Protein AF-X1TCR1-F1 (afdb_monomer)

Secondary structure (DSSP, 8-state):
-----PPPHHHHHHHHHHHHHHTT---EEEEEEEEEETTEEEEEEEEEEEETTEEEEEEE-SSSSHHHHHHHHHHHHHHHHHHHHTT---S----TTSTTTS--

Radius of gyration: 14.22 Å; Cα contacts (8 Å, |Δi|>4): 127; chains: 1; bounding box: 38×29×33 Å

Solvent-accessible surface area (backbone atoms only — not comparable to full-atom values): 6244 Å² total; per-residue (Å²): 128,81,91,61,85,71,60,53,56,70,57,47,50,51,52,42,52,56,48,28,59,77,64,78,36,86,49,69,51,74,45,82,40,75,47,78,56,97,90,44,80,30,34,13,20,33,42,39,37,44,55,95,94,38,83,45,80,46,73,29,60,91,36,79,43,39,46,56,14,43,44,51,52,44,56,52,51,52,48,52,53,54,40,43,76,73,69,53,79,81,88,74,87,82,51,82,76,54,66,73,68,75,57,135

Structure (mmCIF, N/CA/C/O backbone):
data_AF-X1TCR1-F1
#
_entry.id   AF-X1TCR1-F1
#
loop_
_atom_site.group_PDB
_atom_site.id
_atom_site.type_symbol
_atom_site.label_atom_id
_atom_site.label_alt_id
_atom_site.label_comp_id
_atom_site.label_asym_id
_atom_site.label_entity_id
_atom_site.label_seq_id
_atom_site.pdbx_PDB_ins_code
_atom_site.Cartn_x
_atom_site.Cartn_y
_atom_site.Cartn_z
_atom_site.occupancy
_atom_site.B_iso_or_equiv
_atom_site.auth_seq_id
_atom_site.auth_comp_id
_atom_site.auth_asym_id
_atom_site.auth_atom_id
_atom_site.pdbx_PDB_model_num
ATOM 1 N N . MET A 1 1 ? 6.510 -16.896 -6.394 1.00 44.81 1 MET A N 1
ATOM 2 C CA . MET A 1 1 ? 5.202 -16.801 -7.081 1.00 44.81 1 MET A CA 1
ATOM 3 C C . MET A 1 1 ? 5.421 -17.179 -8.533 1.00 44.81 1 MET A C 1
ATOM 5 O O . MET A 1 1 ? 6.379 -16.660 -9.099 1.00 44.81 1 MET A O 1
ATOM 9 N N . PRO A 1 2 ? 4.6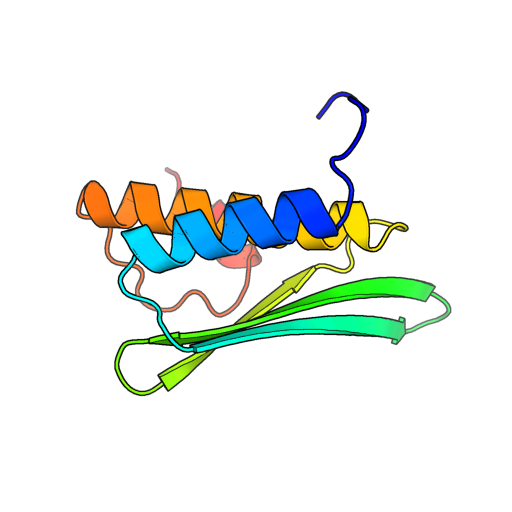13 -18.071 -9.131 1.00 43.69 2 PRO A N 1
ATOM 10 C CA . PRO A 1 2 ? 4.664 -18.264 -10.574 1.00 43.69 2 PRO A CA 1
ATOM 11 C C . PRO A 1 2 ? 4.362 -16.922 -11.249 1.00 43.69 2 PRO A C 1
ATOM 13 O O . PRO A 1 2 ? 3.612 -16.109 -10.702 1.00 43.69 2 PRO A O 1
ATOM 16 N N . ILE A 1 3 ? 4.960 -16.685 -12.416 1.00 52.53 3 ILE A N 1
ATOM 17 C CA . ILE A 1 3 ? 4.785 -15.478 -13.238 1.00 52.53 3 ILE A CA 1
ATOM 18 C C . ILE A 1 3 ? 3.392 -15.529 -13.897 1.00 52.53 3 ILE A C 1
ATOM 20 O O . ILE A 1 3 ? 3.241 -15.500 -15.113 1.00 52.53 3 ILE A O 1
ATOM 24 N N . GLY A 1 4 ? 2.343 -15.687 -13.088 1.00 60.22 4 GLY A N 1
ATOM 25 C CA . GLY A 1 4 ? 0.983 -15.413 -13.514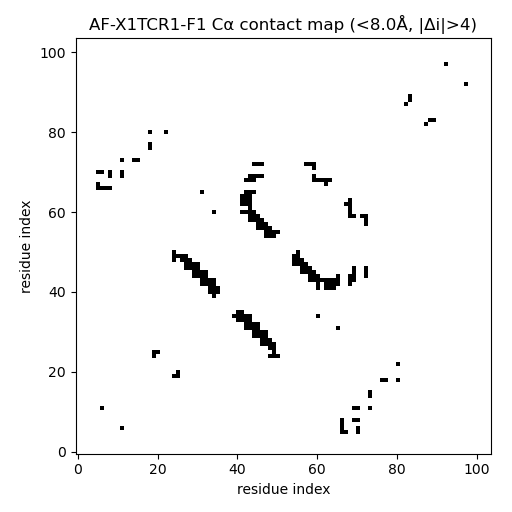 1.00 60.22 4 GLY A CA 1
ATOM 26 C C . GLY A 1 4 ? 0.906 -13.951 -13.937 1.00 60.22 4 GLY A C 1
ATOM 27 O O . GLY A 1 4 ? 1.610 -13.104 -13.385 1.00 60.22 4 GLY A O 1
ATOM 28 N N . LYS A 1 5 ? 0.087 -13.671 -14.951 1.00 75.62 5 LYS A N 1
ATOM 29 C CA . LYS A 1 5 ? -0.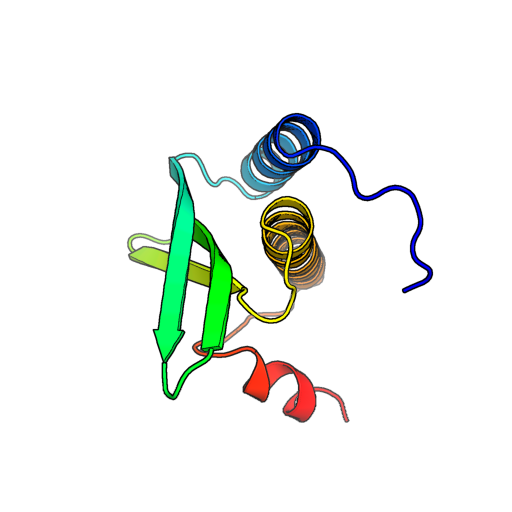112 -12.339 -15.533 1.00 75.62 5 LYS A CA 1
ATOM 30 C C . LYS A 1 5 ? -0.316 -11.317 -14.405 1.00 75.62 5 LYS A C 1
ATOM 32 O O . LYS A 1 5 ? -1.358 -11.304 -13.754 1.00 75.62 5 LYS A O 1
ATOM 37 N N . VAL A 1 6 ? 0.712 -10.515 -14.131 1.00 81.50 6 VAL A N 1
ATOM 38 C CA . VAL A 1 6 ? 0.673 -9.506 -13.067 1.00 81.50 6 VAL A CA 1
ATOM 39 C C . VAL A 1 6 ? -0.442 -8.524 -13.424 1.00 81.50 6 VAL A C 1
ATOM 41 O O . VAL A 1 6 ? -0.482 -8.082 -14.578 1.00 81.50 6 VAL A O 1
ATOM 44 N N . PRO A 1 7 ? -1.366 -8.207 -12.498 1.00 88.38 7 PRO A N 1
ATOM 45 C CA . PRO A 1 7 ? -2.440 -7.277 -12.795 1.00 88.38 7 PRO A CA 1
ATOM 46 C C . PRO A 1 7 ? -1.883 -5.933 -13.275 1.00 88.38 7 PRO A C 1
ATOM 48 O O . PRO A 1 7 ? -0.851 -5.482 -12.766 1.00 88.38 7 PRO A O 1
ATOM 51 N N . PRO A 1 8 ? -2.557 -5.264 -14.223 1.00 92.50 8 PRO A N 1
ATOM 52 C CA . PRO A 1 8 ? -2.188 -3.906 -14.590 1.00 92.50 8 PRO A CA 1
ATOM 53 C C . PRO A 1 8 ? -2.303 -2.976 -13.374 1.00 92.50 8 PRO A C 1
ATOM 55 O O . PRO A 1 8 ? -3.007 -3.270 -12.400 1.00 92.50 8 PRO A O 1
ATOM 58 N N . ILE A 1 9 ? -1.620 -1.833 -13.447 1.00 93.12 9 ILE A N 1
ATOM 59 C CA . ILE A 1 9 ? -1.592 -0.833 -12.370 1.00 93.12 9 ILE A CA 1
ATOM 60 C C . ILE A 1 9 ? -3.010 -0.438 -11.966 1.00 93.12 9 ILE A C 1
ATOM 62 O O . ILE A 1 9 ? -3.333 -0.524 -10.788 1.00 93.12 9 ILE A O 1
ATOM 66 N N . ASP A 1 10 ? -3.878 -0.124 -12.929 1.00 94.94 10 ASP A N 1
ATOM 67 C CA . ASP A 1 10 ? -5.254 0.315 -12.660 1.00 94.94 10 ASP A CA 1
ATOM 68 C C . ASP A 1 10 ? -6.057 -0.709 -11.865 1.00 94.94 10 ASP A C 1
ATOM 70 O O . ASP A 1 10 ? -6.823 -0.349 -10.969 1.00 94.94 10 ASP A O 1
ATOM 74 N N . ARG A 1 11 ? -5.836 -2.002 -12.138 1.00 95.69 11 ARG A N 1
ATOM 75 C CA . ARG A 1 11 ? -6.486 -3.060 -11.370 1.00 95.69 11 ARG A CA 1
ATOM 76 C C . ARG A 1 11 ? -5.968 -3.096 -9.938 1.00 95.69 11 ARG A C 1
ATOM 78 O O . ARG A 1 11 ? -6.763 -3.204 -9.014 1.00 95.69 11 ARG A O 1
ATOM 85 N N . THR A 1 12 ? -4.659 -2.959 -9.752 1.00 96.19 12 THR A N 1
ATOM 86 C CA . THR A 1 12 ? -4.066 -2.908 -8.409 1.00 96.19 12 THR A CA 1
ATOM 87 C C . THR A 1 12 ? -4.494 -1.651 -7.646 1.00 96.19 12 THR A C 1
ATOM 89 O O . THR A 1 12 ? -4.718 -1.723 -6.444 1.00 96.19 12 THR A O 1
ATOM 92 N N . LEU A 1 13 ? -4.680 -0.515 -8.325 1.00 96.62 13 LEU A N 1
ATOM 93 C CA . LEU A 1 13 ? -5.231 0.701 -7.724 1.00 96.62 13 LEU A CA 1
ATOM 94 C C . LEU A 1 13 ? -6.691 0.518 -7.295 1.00 96.62 13 LEU A C 1
ATOM 96 O O . LEU A 1 13 ? -7.076 1.007 -6.238 1.00 96.62 13 LEU A O 1
ATOM 100 N N . ALA A 1 14 ? -7.510 -0.181 -8.086 1.00 96.94 14 ALA A N 1
ATOM 101 C CA . ALA A 1 14 ? -8.872 -0.531 -7.685 1.00 96.94 14 ALA A CA 1
ATOM 102 C C . ALA A 1 14 ? -8.875 -1.439 -6.444 1.00 96.94 14 ALA A C 1
ATOM 104 O O . ALA A 1 14 ? -9.563 -1.136 -5.471 1.00 96.94 14 ALA A O 1
ATOM 105 N N . ASP A 1 15 ? -8.037 -2.479 -6.438 1.00 96.88 15 ASP A N 1
ATOM 106 C CA . ASP A 1 15 ? -7.903 -3.380 -5.292 1.00 96.88 15 ASP A CA 1
ATOM 107 C C . ASP A 1 15 ? -7.408 -2.624 -4.030 1.00 96.88 15 ASP A C 1
ATOM 109 O O . ASP A 1 15 ? -7.900 -2.871 -2.928 1.00 96.88 15 ASP A O 1
ATOM 113 N N . LEU A 1 16 ? -6.485 -1.658 -4.176 1.00 96.38 16 LEU A N 1
ATOM 114 C CA . LEU A 1 16 ? -6.031 -0.777 -3.087 1.00 96.38 16 LEU A CA 1
ATOM 115 C C . LEU A 1 16 ? -7.165 0.082 -2.522 1.00 96.38 16 LEU A C 1
ATOM 117 O O . LEU A 1 16 ? -7.326 0.131 -1.306 1.00 96.38 16 LEU A O 1
ATOM 121 N N . ARG A 1 17 ? -7.973 0.716 -3.383 1.00 96.50 17 ARG A N 1
ATOM 122 C CA . ARG A 1 17 ? -9.145 1.499 -2.949 1.00 96.50 17 ARG A CA 1
ATOM 123 C C . ARG A 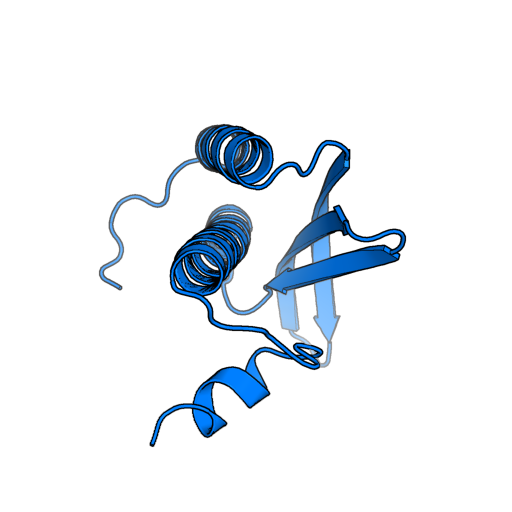1 17 ? -10.112 0.640 -2.143 1.00 96.50 17 ARG A C 1
ATOM 125 O O . ARG A 1 17 ? -10.576 1.061 -1.088 1.00 96.50 17 ARG A O 1
ATOM 132 N N . ASP A 1 18 ? -10.386 -0.575 -2.611 1.00 96.44 18 ASP A N 1
ATOM 133 C CA . ASP A 1 18 ? -11.256 -1.509 -1.900 1.00 96.44 18 ASP A CA 1
ATOM 134 C C . ASP A 1 18 ? -10.670 -1.954 -0.558 1.00 96.44 18 ASP A C 1
ATOM 136 O O . ASP A 1 18 ? -11.400 -2.044 0.431 1.00 96.44 18 ASP A O 1
ATOM 140 N N . CYS A 1 19 ? -9.363 -2.218 -0.508 1.00 95.31 19 CYS A N 1
ATOM 141 C CA . CYS A 1 19 ? -8.660 -2.569 0.722 1.00 95.31 19 CYS A CA 1
ATOM 142 C C . CYS A 1 19 ? -8.711 -1.429 1.744 1.00 95.31 19 CYS A C 1
ATOM 144 O O . CYS A 1 19 ? -9.075 -1.656 2.894 1.00 95.31 19 CYS A O 1
ATOM 146 N N . PHE A 1 20 ? -8.390 -0.206 1.325 1.00 95.25 20 PHE A N 1
ATOM 147 C CA . PHE A 1 20 ? -8.368 0.975 2.186 1.00 95.25 20 PHE A CA 1
ATOM 148 C C . PHE A 1 20 ? -9.752 1.393 2.658 1.00 95.25 20 PHE A C 1
ATOM 150 O O . PHE A 1 20 ? -9.909 1.691 3.837 1.00 95.25 20 PHE A O 1
ATOM 157 N N . ARG A 1 21 ? -10.783 1.256 1.820 1.00 94.75 21 ARG A N 1
ATOM 158 C CA . ARG A 1 21 ? -12.177 1.407 2.257 1.00 94.75 21 ARG A CA 1
ATOM 159 C C . ARG A 1 21 ? -12.537 0.441 3.390 1.00 94.75 21 ARG A C 1
ATOM 161 O O . ARG A 1 21 ? -13.162 0.848 4.358 1.00 94.75 21 ARG A O 1
ATOM 168 N N . LYS A 1 22 ? -12.134 -0.832 3.296 1.00 93.06 22 LYS A N 1
ATOM 169 C CA . LYS A 1 22 ? -12.363 -1.839 4.356 1.00 93.06 22 LYS A CA 1
ATOM 170 C C . LYS A 1 22 ? -11.510 -1.613 5.606 1.00 93.06 22 LYS A C 1
ATOM 172 O O . LYS A 1 22 ? -11.763 -2.249 6.624 1.00 93.06 22 LYS A O 1
ATOM 177 N N . TRP A 1 23 ? -10.473 -0.789 5.499 1.00 92.19 23 TRP A N 1
ATOM 178 C CA . TRP A 1 23 ? -9.531 -0.485 6.572 1.00 92.19 23 TRP A CA 1
ATOM 179 C C . TRP A 1 23 ? -9.703 0.932 7.133 1.00 92.19 23 TRP A C 1
ATOM 181 O O . TRP A 1 23 ? -8.876 1.368 7.930 1.00 92.19 23 TRP A O 1
ATOM 191 N N . GLU A 1 24 ? -10.756 1.639 6.703 1.00 90.94 24 GLU A N 1
ATOM 192 C CA . GLU A 1 24 ? -11.084 3.009 7.121 1.00 90.94 24 GLU A CA 1
ATOM 193 C C . GLU A 1 24 ? -9.940 4.006 6.860 1.00 90.94 24 GLU A C 1
ATOM 195 O O . GLU A 1 24 ? -9.671 4.920 7.636 1.00 90.94 24 GLU A O 1
ATOM 200 N N . ILE A 1 25 ? -9.236 3.812 5.743 1.00 92.25 25 ILE A N 1
ATOM 201 C CA . ILE A 1 25 ? -8.196 4.713 5.247 1.00 92.25 25 ILE A CA 1
ATOM 202 C C . ILE A 1 25 ? -8.795 5.527 4.102 1.00 92.25 25 ILE A C 1
ATOM 204 O O . ILE A 1 25 ? -9.101 4.990 3.038 1.00 92.25 25 ILE A O 1
ATOM 208 N N . GLU A 1 26 ? -8.939 6.832 4.313 1.00 88.00 26 GLU A N 1
ATOM 209 C CA . GLU A 1 26 ? -9.561 7.733 3.334 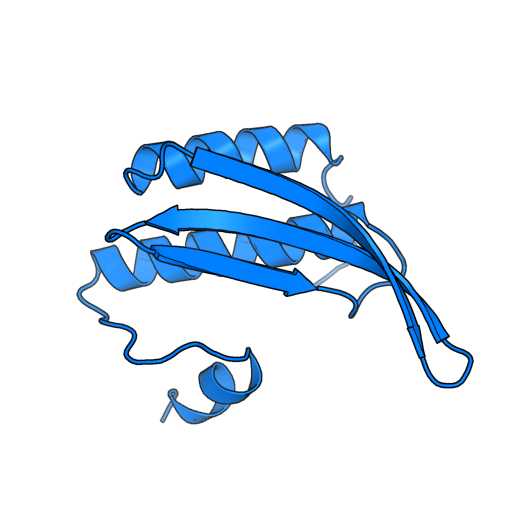1.00 88.00 26 GLU A CA 1
ATOM 210 C C . GLU A 1 26 ? -8.543 8.414 2.417 1.00 88.00 26 GLU A C 1
ATOM 212 O O . GLU A 1 26 ? -8.821 8.660 1.243 1.00 88.00 26 GLU A O 1
ATOM 217 N N . LEU A 1 27 ? -7.348 8.701 2.938 1.00 93.50 27 LEU A N 1
ATOM 218 C CA . LEU A 1 27 ? -6.326 9.457 2.228 1.00 93.50 27 LEU A CA 1
ATOM 219 C C . LEU A 1 27 ? -5.131 8.566 1.905 1.00 93.50 27 LEU A C 1
ATOM 221 O O . LEU A 1 27 ? -4.435 8.084 2.802 1.00 93.50 27 LEU A O 1
ATOM 225 N N . PHE A 1 28 ? -4.883 8.379 0.611 1.00 96.38 28 PHE A N 1
ATOM 226 C CA . PHE A 1 28 ? -3.720 7.659 0.123 1.00 96.38 28 PHE A CA 1
ATOM 227 C C . PHE A 1 28 ? -3.299 8.117 -1.271 1.00 96.38 28 PHE A C 1
ATOM 229 O O . PHE A 1 28 ? -4.094 8.657 -2.039 1.00 96.38 28 PHE A O 1
ATOM 236 N N . GLU A 1 29 ? -2.053 7.825 -1.615 1.00 95.44 29 GLU A N 1
ATOM 237 C CA . GLU A 1 29 ? -1.497 8.053 -2.942 1.00 95.44 29 GLU A CA 1
ATOM 238 C C . GLU A 1 29 ? -0.483 6.965 -3.302 1.00 95.44 29 GLU A C 1
ATOM 240 O O . GLU A 1 29 ? 0.099 6.303 -2.437 1.00 95.44 29 GLU A O 1
ATOM 245 N N . THR A 1 30 ? -0.256 6.787 -4.603 1.00 95.06 30 THR A N 1
ATOM 246 C CA . THR A 1 30 ? 0.770 5.878 -5.118 1.00 95.06 30 THR A CA 1
ATOM 247 C C . THR A 1 30 ? 1.760 6.650 -5.970 1.00 95.06 30 THR A C 1
ATOM 249 O O . THR A 1 30 ? 1.363 7.256 -6.965 1.00 95.06 30 THR A O 1
ATOM 252 N N . ILE A 1 31 ? 3.041 6.592 -5.619 1.00 93.94 31 ILE A N 1
ATOM 253 C CA . ILE A 1 31 ? 4.092 7.368 -6.279 1.00 93.94 31 ILE A CA 1
ATOM 254 C C . ILE A 1 31 ? 5.069 6.399 -6.954 1.00 93.94 31 ILE A C 1
ATOM 256 O O . ILE A 1 31 ? 5.724 5.609 -6.267 1.00 93.94 31 ILE A O 1
ATOM 260 N N . PRO A 1 32 ? 5.199 6.427 -8.291 1.00 91.31 32 PRO A N 1
ATOM 261 C CA . PRO A 1 32 ? 6.303 5.767 -8.971 1.00 91.31 32 PRO A CA 1
ATOM 262 C C . PRO A 1 32 ? 7.620 6.437 -8.584 1.00 91.31 32 PRO A C 1
ATOM 264 O O . PRO A 1 32 ? 7.739 7.659 -8.658 1.00 91.31 32 PRO A O 1
ATOM 267 N N . LYS A 1 33 ? 8.623 5.648 -8.204 1.00 86.69 33 LYS A N 1
ATOM 268 C CA . LYS A 1 33 ? 9.950 6.167 -7.863 1.00 86.69 33 LYS A CA 1
ATOM 269 C C . LYS A 1 33 ? 11.024 5.307 -8.489 1.00 86.69 33 LYS A C 1
ATOM 271 O O . LYS A 1 33 ? 11.005 4.090 -8.359 1.00 86.69 33 LYS A O 1
ATOM 276 N N . GLU A 1 34 ? 11.978 5.937 -9.155 1.00 82.94 34 GLU A N 1
ATOM 277 C CA . GLU A 1 34 ? 13.177 5.241 -9.604 1.00 82.94 34 GLU A CA 1
ATOM 278 C C . GLU A 1 34 ? 14.164 5.162 -8.441 1.00 82.94 34 GLU A C 1
ATOM 280 O O . GLU A 1 34 ? 14.508 6.180 -7.837 1.00 82.94 34 GLU A O 1
ATOM 285 N N . LYS A 1 35 ? 14.627 3.953 -8.112 1.00 70.75 35 LYS A N 1
ATOM 286 C CA . LYS A 1 35 ? 15.786 3.805 -7.230 1.00 70.75 35 LYS A CA 1
ATOM 287 C C . LYS A 1 35 ? 17.031 3.840 -8.095 1.00 70.75 35 LYS A C 1
ATOM 289 O O . LYS A 1 35 ? 17.186 2.990 -8.970 1.00 70.75 35 LYS A O 1
ATOM 294 N N . VAL A 1 36 ? 17.886 4.822 -7.830 1.00 66.88 36 VAL A N 1
ATOM 295 C CA . VAL A 1 36 ? 19.216 4.943 -8.421 1.00 66.88 36 VAL A CA 1
ATOM 296 C C . VAL A 1 36 ? 20.220 4.783 -7.287 1.00 66.88 36 VAL A C 1
ATOM 298 O O . VAL A 1 36 ? 20.429 5.710 -6.512 1.00 66.88 36 VAL A O 1
ATOM 301 N N . ASP A 1 37 ? 20.786 3.587 -7.141 1.00 64.62 37 ASP A N 1
ATOM 302 C CA . ASP A 1 37 ? 21.804 3.304 -6.123 1.00 64.62 37 ASP A CA 1
ATOM 303 C C . ASP A 1 37 ? 22.824 2.289 -6.653 1.00 64.62 37 ASP A C 1
ATOM 305 O O . ASP A 1 37 ? 22.441 1.295 -7.268 1.00 64.62 37 ASP A O 1
ATOM 309 N N . ARG A 1 38 ? 24.122 2.564 -6.456 1.00 61.06 38 ARG A N 1
ATOM 310 C CA . ARG A 1 38 ? 25.279 1.743 -6.884 1.00 61.06 38 ARG A CA 1
ATOM 311 C C . ARG A 1 38 ? 25.104 1.033 -8.242 1.00 61.06 38 ARG A C 1
ATOM 313 O O . ARG A 1 38 ? 25.335 -0.166 -8.361 1.00 61.06 38 ARG A O 1
ATOM 320 N N . GLY A 1 39 ? 24.685 1.770 -9.274 1.00 60.41 39 GLY A N 1
ATOM 321 C CA . GLY A 1 39 ? 24.533 1.249 -10.642 1.00 60.41 39 GLY A CA 1
ATOM 322 C C . GLY A 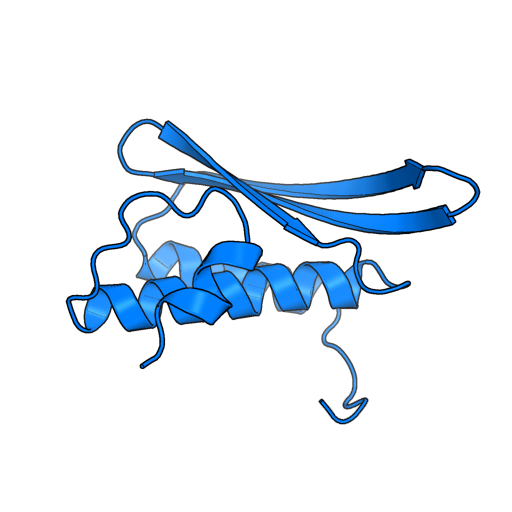1 39 ? 23.230 0.487 -10.923 1.00 60.41 39 GLY A C 1
ATOM 323 O O . GLY A 1 39 ? 22.976 0.136 -12.073 1.00 60.41 39 GLY A O 1
ATOM 324 N N . TYR A 1 40 ? 22.368 0.279 -9.925 1.00 60.94 40 TYR A N 1
ATOM 325 C CA . TYR A 1 40 ? 21.007 -0.209 -10.127 1.00 60.94 40 TYR A CA 1
ATOM 326 C C . TYR A 1 40 ? 20.072 0.967 -10.419 1.00 60.94 40 TYR A C 1
ATOM 328 O O . TYR A 1 40 ? 19.910 1.855 -9.581 1.00 60.94 40 TYR A O 1
ATOM 336 N N . ARG A 1 41 ? 19.443 0.954 -11.601 1.00 67.19 41 ARG A N 1
ATOM 337 C CA . ARG A 1 41 ? 18.273 1.777 -11.935 1.00 67.19 41 ARG A CA 1
ATOM 338 C C . ARG A 1 41 ? 17.066 0.850 -12.013 1.00 67.19 41 ARG A C 1
ATOM 340 O O . ARG A 1 41 ? 16.908 0.119 -12.987 1.00 67.19 41 ARG A O 1
ATOM 347 N N . GLY A 1 42 ? 16.241 0.862 -10.973 1.00 73.56 42 GLY A N 1
ATOM 348 C CA . GLY A 1 42 ? 15.054 0.015 -10.887 1.00 73.56 42 GLY A CA 1
ATOM 349 C C . GLY A 1 42 ? 13.782 0.830 -10.747 1.00 73.56 42 GLY A C 1
ATOM 350 O O . GLY A 1 42 ? 13.747 1.815 -10.005 1.00 73.56 42 GLY A O 1
ATOM 351 N N . ALA A 1 43 ? 12.726 0.393 -11.431 1.00 84.62 43 ALA A N 1
ATOM 352 C CA . ALA 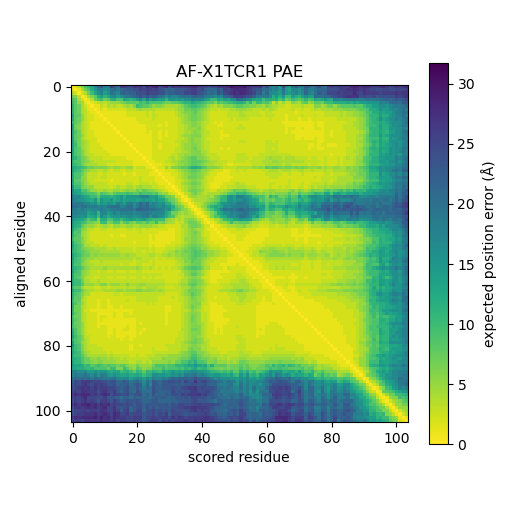A 1 43 ? 11.390 0.909 -11.186 1.00 84.62 43 ALA A CA 1
ATOM 353 C C . ALA A 1 43 ? 10.964 0.535 -9.762 1.00 84.62 43 ALA A C 1
ATOM 355 O O . ALA A 1 43 ? 11.131 -0.607 -9.344 1.00 84.62 43 ALA A O 1
ATOM 356 N N . GLY A 1 44 ? 10.394 1.479 -9.030 1.00 90.50 44 GLY A N 1
ATOM 357 C CA . GLY A 1 44 ? 9.861 1.286 -7.691 1.00 90.50 44 GLY A CA 1
ATOM 358 C C . GLY A 1 44 ? 8.495 1.922 -7.544 1.00 90.50 44 GLY A C 1
ATOM 359 O O . GLY A 1 44 ? 8.080 2.748 -8.361 1.00 90.50 44 GLY A O 1
ATOM 360 N N . MET A 1 45 ? 7.785 1.505 -6.505 1.00 94.25 45 MET A N 1
ATOM 361 C CA . MET A 1 45 ? 6.475 2.042 -6.168 1.00 94.25 45 MET A CA 1
ATOM 362 C C . MET A 1 45 ? 6.389 2.302 -4.677 1.00 94.25 45 MET A C 1
ATOM 364 O O . MET A 1 45 ? 6.734 1.442 -3.868 1.00 94.25 45 MET A O 1
ATOM 368 N N . ILE A 1 46 ? 5.886 3.483 -4.350 1.00 94.00 46 ILE A N 1
ATOM 369 C CA . ILE A 1 46 ? 5.532 3.917 -3.008 1.00 94.00 46 ILE A CA 1
ATOM 370 C C . ILE A 1 46 ? 4.010 3.932 -2.894 1.00 94.00 46 ILE A C 1
ATOM 372 O O . ILE A 1 46 ? 3.323 4.344 -3.830 1.00 94.00 46 ILE A O 1
ATOM 376 N N . VAL A 1 47 ? 3.497 3.534 -1.734 1.00 96.12 47 VAL A N 1
ATOM 377 C CA . VAL A 1 47 ? 2.125 3.789 -1.295 1.00 96.12 47 VAL A CA 1
ATOM 378 C C . VAL A 1 47 ? 2.194 4.569 0.016 1.00 96.12 47 VAL A C 1
ATOM 380 O O . VAL A 1 47 ? 2.656 4.037 1.027 1.00 96.12 47 VAL A O 1
ATOM 383 N N . ASN A 1 48 ? 1.744 5.823 -0.010 1.00 95.00 48 ASN A N 1
ATOM 384 C CA . ASN A 1 48 ? 1.566 6.638 1.191 1.00 95.00 48 ASN A CA 1
ATOM 385 C C . ASN A 1 48 ? 0.102 6.584 1.603 1.00 95.00 48 ASN A C 1
ATOM 387 O O . ASN A 1 48 ? -0.780 6.656 0.746 1.00 95.00 48 ASN A O 1
ATOM 391 N N . TYR A 1 49 ? -0.167 6.504 2.899 1.00 94.50 49 TYR A N 1
ATOM 392 C CA . TYR A 1 49 ? -1.527 6.573 3.420 1.00 94.50 49 TYR A CA 1
ATOM 393 C C . TYR A 1 49 ? -1.556 7.218 4.802 1.00 94.50 49 TYR A C 1
ATOM 395 O O . TYR A 1 49 ? -0.604 7.105 5.576 1.00 94.50 49 TYR A O 1
ATOM 403 N N . PHE A 1 50 ? -2.649 7.908 5.114 1.00 89.94 50 PHE A N 1
ATOM 404 C CA . PHE A 1 50 ? -2.843 8.554 6.406 1.00 89.94 50 PHE A CA 1
ATOM 405 C C . PHE A 1 50 ? -3.766 7.713 7.282 1.00 89.94 50 PHE A C 1
ATOM 407 O O . PHE A 1 50 ? -4.897 7.412 6.902 1.00 89.94 50 PHE A O 1
ATOM 414 N N . ARG A 1 51 ? -3.286 7.330 8.467 1.00 87.06 51 ARG A N 1
ATOM 415 C CA . ARG A 1 51 ? -4.061 6.543 9.431 1.00 87.06 51 ARG A CA 1
ATOM 416 C C . ARG A 1 51 ? -3.579 6.811 10.849 1.00 87.06 51 ARG A C 1
ATOM 418 O O . ARG A 1 51 ? -2.385 6.997 11.076 1.00 87.06 51 ARG A O 1
ATOM 425 N N . ALA A 1 52 ? -4.508 6.811 11.807 1.00 84.88 52 ALA A N 1
ATOM 426 C CA . ALA A 1 52 ? -4.220 7.052 13.225 1.00 84.88 52 ALA A CA 1
ATOM 427 C C . ALA A 1 52 ? -3.450 8.370 13.472 1.00 84.88 52 ALA A C 1
ATOM 429 O O . ALA A 1 52 ? -2.520 8.431 14.276 1.00 84.88 52 ALA A O 1
ATOM 430 N N . GLY A 1 53 ? -3.817 9.425 12.736 1.00 84.88 53 GLY A N 1
ATOM 431 C CA . GLY A 1 53 ? -3.220 10.755 12.875 1.00 84.88 53 GLY A CA 1
ATOM 432 C C . GLY A 1 53 ? -1.802 10.890 12.311 1.00 84.88 53 GLY A C 1
ATOM 433 O O . GLY A 1 53 ? -1.144 11.893 12.582 1.00 84.88 53 GLY A O 1
ATOM 434 N N . LYS A 1 54 ? -1.298 9.897 11.566 1.00 88.75 54 LYS A N 1
ATOM 435 C CA . LYS A 1 54 ? 0.076 9.883 11.047 1.00 88.75 54 LYS A CA 1
ATOM 436 C C . LYS A 1 54 ? 0.122 9.411 9.598 1.00 88.75 54 LYS A C 1
ATOM 438 O O . LYS A 1 54 ? -0.640 8.536 9.188 1.00 88.75 54 LYS A O 1
ATOM 443 N N . TRP A 1 55 ? 1.064 9.967 8.842 1.00 89.00 55 TRP A N 1
ATOM 444 C CA . TRP A 1 55 ? 1.430 9.438 7.533 1.00 89.00 55 TRP A CA 1
ATOM 445 C C . TRP A 1 55 ? 2.256 8.168 7.694 1.00 89.00 55 TRP A C 1
ATOM 447 O O . TRP A 1 55 ? 3.218 8.131 8.462 1.00 89.00 55 TRP A O 1
ATOM 457 N N . GLN A 1 56 ? 1.864 7.137 6.961 1.00 90.44 56 GLN A N 1
ATOM 458 C CA . GLN A 1 56 ? 2.555 5.862 6.864 1.00 90.44 56 GLN A CA 1
ATOM 459 C C . GLN A 1 56 ? 3.003 5.638 5.423 1.00 90.44 56 GLN A C 1
ATOM 461 O O . GLN A 1 56 ? 2.425 6.184 4.477 1.00 90.44 56 GLN A O 1
ATOM 466 N N . HIS A 1 57 ? 4.057 4.844 5.272 1.00 91.12 57 HIS A N 1
ATOM 467 C CA . HIS A 1 57 ? 4.778 4.702 4.020 1.00 91.12 57 HIS A CA 1
ATOM 468 C C . HIS A 1 57 ? 5.177 3.248 3.789 1.00 91.12 57 HIS A C 1
ATOM 470 O O . HIS A 1 57 ? 5.782 2.623 4.660 1.00 91.12 57 HIS A O 1
ATOM 476 N N . ILE A 1 58 ? 4.874 2.728 2.600 1.00 91.38 58 ILE A N 1
ATOM 477 C CA . ILE A 1 58 ? 5.355 1.427 2.128 1.00 91.38 58 ILE A CA 1
ATOM 478 C C . ILE A 1 58 ? 5.974 1.604 0.752 1.00 91.38 58 ILE A C 1
ATOM 480 O O . ILE A 1 58 ? 5.369 2.202 -0.137 1.00 91.38 58 ILE A O 1
ATOM 484 N N . GLU A 1 59 ? 7.149 1.020 0.551 1.00 91.69 59 GLU A N 1
ATOM 485 C CA . GLU A 1 59 ? 7.855 1.068 -0.721 1.00 91.69 59 GLU A CA 1
ATOM 486 C C . GLU A 1 59 ? 8.380 -0.301 -1.151 1.00 91.69 59 GLU A C 1
ATOM 488 O O . GLU A 1 59 ? 8.746 -1.145 -0.333 1.00 91.69 59 GLU A O 1
ATOM 493 N N . CYS A 1 60 ? 8.417 -0.526 -2.463 1.00 89.94 60 CYS A N 1
ATOM 494 C CA . CYS A 1 60 ? 8.983 -1.732 -3.051 1.00 89.94 60 CYS A CA 1
ATOM 495 C C . CYS A 1 60 ? 9.811 -1.387 -4.295 1.00 89.94 60 CYS A C 1
ATOM 497 O O . CYS A 1 60 ? 9.334 -0.701 -5.202 1.00 89.94 60 CYS A O 1
ATOM 499 N N . TYR A 1 61 ? 11.045 -1.901 -4.334 1.00 89.94 61 TYR A N 1
ATOM 500 C CA . TYR A 1 61 ? 11.998 -1.769 -5.453 1.00 89.94 61 TYR A CA 1
ATOM 501 C C . TYR A 1 61 ? 12.599 -3.115 -5.873 1.00 89.94 61 TYR A C 1
ATOM 503 O O . TYR A 1 61 ? 13.551 -3.161 -6.656 1.00 89.94 61 TYR A O 1
ATOM 511 N N . SER A 1 62 ? 12.092 -4.208 -5.302 1.00 86.06 62 SER A N 1
ATOM 512 C CA . SER A 1 62 ? 12.682 -5.542 -5.426 1.00 86.06 62 SER A CA 1
ATOM 513 C C . SER A 1 62 ? 12.462 -6.162 -6.806 1.00 86.06 62 SER A C 1
ATOM 515 O O . SER A 1 62 ? 13.076 -7.178 -7.121 1.00 86.06 62 SER A O 1
ATOM 517 N N . PHE A 1 63 ? 11.584 -5.575 -7.624 1.00 87.62 63 PHE A N 1
ATOM 518 C CA . PHE A 1 63 ? 11.221 -6.086 -8.939 1.00 87.62 63 PHE A CA 1
ATOM 519 C C . PHE A 1 63 ? 11.513 -5.051 -10.033 1.00 87.62 63 PHE A C 1
ATOM 521 O O . PHE A 1 63 ? 11.399 -3.850 -9.801 1.00 87.62 63 PHE A O 1
ATOM 528 N N . PRO A 1 64 ? 11.829 -5.490 -11.262 1.00 85.50 64 PRO A N 1
ATOM 529 C CA . PRO A 1 64 ? 12.188 -4.584 -12.357 1.00 85.50 64 PRO A CA 1
ATOM 530 C C . PRO A 1 64 ? 10.998 -3.792 -12.923 1.00 85.50 64 PRO A C 1
ATOM 532 O O . PRO A 1 64 ? 11.190 -2.811 -13.636 1.00 85.50 64 PRO A O 1
ATOM 535 N N . ARG A 1 65 ? 9.759 -4.219 -12.644 1.00 88.69 65 ARG A N 1
ATOM 536 C CA . ARG A 1 65 ? 8.527 -3.657 -13.218 1.00 88.69 65 ARG A CA 1
ATOM 537 C C . ARG A 1 65 ? 7.687 -2.988 -12.132 1.00 88.69 65 ARG A C 1
ATOM 539 O O . ARG A 1 65 ? 7.362 -3.625 -11.128 1.00 88.69 65 ARG A O 1
ATOM 546 N N . LYS A 1 66 ? 7.281 -1.732 -12.352 1.00 91.12 66 LYS A N 1
ATOM 547 C CA . LYS A 1 66 ? 6.495 -0.937 -11.388 1.00 91.12 66 LYS A CA 1
ATOM 548 C C . LYS A 1 66 ? 5.173 -1.602 -11.001 1.00 91.12 66 LYS A C 1
ATOM 550 O O . LYS A 1 66 ? 4.818 -1.608 -9.833 1.00 91.12 66 LYS A O 1
ATOM 555 N N . GLU A 1 67 ? 4.483 -2.235 -11.942 1.00 93.06 67 GLU A N 1
ATOM 556 C CA . GLU A 1 67 ? 3.241 -2.971 -11.700 1.00 93.06 67 GLU A CA 1
ATOM 557 C C . GLU A 1 67 ? 3.436 -4.139 -10.725 1.00 93.06 67 GLU A C 1
ATOM 559 O O . GLU A 1 67 ? 2.571 -4.398 -9.892 1.00 93.06 67 GLU A O 1
ATOM 564 N N . VAL A 1 68 ? 4.601 -4.796 -10.763 1.00 92.62 68 VAL A N 1
ATOM 565 C CA . VAL A 1 68 ? 4.943 -5.863 -9.817 1.00 92.62 68 VAL A CA 1
ATOM 566 C C . VAL A 1 68 ? 5.197 -5.264 -8.442 1.00 92.62 68 VAL A C 1
ATOM 568 O O . VAL A 1 68 ? 4.621 -5.741 -7.470 1.00 92.62 68 VAL A O 1
ATOM 571 N N . ASN A 1 69 ? 5.996 -4.196 -8.357 1.00 93.00 69 ASN A N 1
ATOM 572 C CA . ASN A 1 69 ? 6.273 -3.524 -7.086 1.00 93.00 69 ASN A CA 1
ATOM 573 C C . ASN A 1 69 ? 4.992 -2.992 -6.427 1.00 93.00 69 ASN A C 1
ATOM 575 O O . ASN A 1 69 ? 4.766 -3.257 -5.250 1.00 93.00 69 ASN A O 1
ATOM 579 N N . LEU A 1 70 ? 4.106 -2.333 -7.185 1.00 95.19 70 LEU A N 1
ATOM 580 C CA . LEU A 1 70 ? 2.813 -1.872 -6.667 1.00 95.19 70 LEU A CA 1
ATOM 581 C C . LEU A 1 70 ? 1.968 -3.046 -6.168 1.00 95.19 70 LEU A C 1
ATOM 583 O O . LEU A 1 70 ? 1.355 -2.960 -5.103 1.00 95.19 70 LEU A O 1
ATOM 587 N N . ARG A 1 71 ? 1.952 -4.159 -6.915 1.00 95.62 71 ARG A N 1
ATOM 588 C CA . ARG A 1 71 ? 1.220 -5.357 -6.501 1.00 95.62 71 ARG A CA 1
ATOM 589 C C . ARG A 1 71 ? 1.754 -5.920 -5.188 1.00 95.62 71 ARG A C 1
ATOM 591 O O . ARG A 1 71 ? 0.952 -6.358 -4.371 1.00 95.62 71 ARG A O 1
ATOM 598 N N . GLN A 1 72 ? 3.064 -5.891 -4.961 1.00 94.56 72 GLN A N 1
ATOM 599 C CA . GLN A 1 72 ? 3.644 -6.325 -3.689 1.00 94.56 72 GLN A CA 1
ATOM 600 C C . GLN A 1 72 ? 3.277 -5.391 -2.534 1.00 94.56 72 GLN A C 1
ATOM 602 O O . GLN A 1 72 ? 2.900 -5.890 -1.476 1.00 94.56 72 GLN A O 1
ATOM 607 N N . CYS A 1 73 ? 3.289 -4.069 -2.744 1.00 94.81 73 CYS A N 1
ATOM 608 C CA . CYS A 1 73 ? 2.803 -3.120 -1.737 1.00 94.81 73 CYS A CA 1
ATOM 609 C C . CYS A 1 73 ? 1.345 -3.417 -1.356 1.00 94.81 73 CYS A C 1
ATOM 611 O O . CYS A 1 73 ? 1.027 -3.522 -0.175 1.00 94.81 73 CYS A O 1
ATOM 613 N N . PHE A 1 74 ? 0.472 -3.634 -2.347 1.00 95.81 74 PHE A N 1
ATOM 614 C CA . PHE A 1 74 ? -0.922 -4.021 -2.110 1.00 95.81 74 PHE A CA 1
ATOM 615 C C . PHE A 1 74 ? -1.046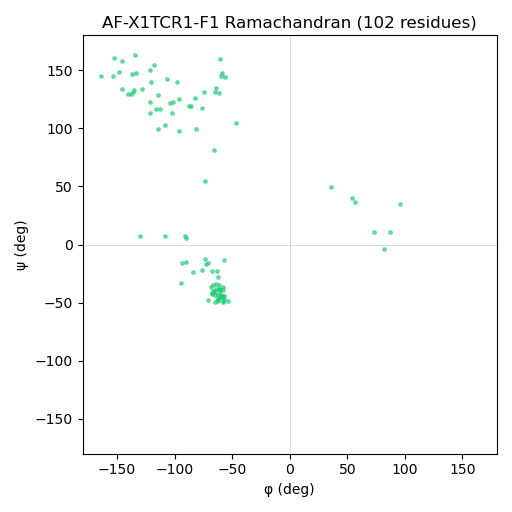 -5.325 -1.308 1.00 95.81 74 PHE A C 1
ATOM 617 O O . PHE A 1 74 ? -1.783 -5.373 -0.328 1.00 95.81 74 PHE A O 1
ATOM 624 N N . LEU A 1 75 ? -0.330 -6.383 -1.701 1.00 94.94 75 LEU A N 1
ATOM 625 C CA . LEU A 1 75 ? -0.419 -7.684 -1.030 1.00 94.94 75 LEU A CA 1
ATOM 626 C C . LEU A 1 75 ? 0.063 -7.625 0.423 1.00 94.94 75 LEU A C 1
ATOM 628 O O . LEU A 1 75 ? -0.473 -8.335 1.272 1.00 94.94 75 LEU A O 1
ATOM 632 N N . LEU A 1 76 ? 1.065 -6.792 0.713 1.00 93.62 76 LEU A N 1
ATOM 633 C CA . LEU A 1 76 ? 1.497 -6.531 2.081 1.00 93.62 76 LEU A CA 1
ATOM 634 C C . LEU A 1 76 ? 0.395 -5.819 2.875 1.00 93.62 76 LEU A C 1
ATOM 636 O O . LEU A 1 76 ? 0.038 -6.285 3.953 1.00 93.62 76 LEU A O 1
ATOM 640 N N . LEU A 1 77 ? -0.183 -4.747 2.327 1.00 93.75 77 LEU A N 1
ATOM 641 C CA . LEU A 1 77 ? -1.256 -3.982 2.974 1.00 93.75 77 LEU A CA 1
ATOM 642 C C . LEU A 1 77 ? -2.495 -4.837 3.264 1.00 93.75 77 LEU A C 1
ATOM 644 O O . LEU A 1 77 ? -3.024 -4.782 4.371 1.00 93.75 77 LEU A O 1
ATOM 648 N N . ASP A 1 78 ? -2.933 -5.667 2.314 1.00 94.19 78 ASP A N 1
ATOM 649 C CA . ASP A 1 78 ? -4.089 -6.544 2.527 1.00 94.19 78 ASP A CA 1
ATOM 650 C C . ASP A 1 78 ? -3.822 -7.573 3.635 1.00 94.19 78 ASP A C 1
ATOM 652 O O . ASP A 1 78 ? -4.688 -7.821 4.474 1.00 94.19 78 ASP A O 1
ATOM 656 N N . ARG A 1 79 ? -2.598 -8.112 3.719 1.00 91.75 79 ARG A N 1
ATOM 657 C CA . ARG A 1 79 ? -2.206 -9.007 4.820 1.00 91.75 79 ARG A CA 1
ATOM 658 C C . ARG A 1 79 ? -2.191 -8.301 6.170 1.00 91.75 79 ARG A C 1
ATOM 660 O O . ARG A 1 79 ? -2.698 -8.872 7.131 1.00 91.75 79 ARG A O 1
ATOM 667 N N . LEU A 1 80 ? -1.650 -7.083 6.242 1.00 90.25 80 LEU A N 1
ATOM 668 C CA . LEU A 1 80 ? -1.646 -6.288 7.475 1.00 90.25 80 LEU A CA 1
ATOM 669 C C . LEU A 1 80 ? -3.075 -6.010 7.949 1.00 90.25 80 LEU A C 1
ATOM 671 O O . LEU A 1 80 ? -3.391 -6.243 9.112 1.00 90.25 80 LEU A O 1
ATOM 675 N N . ARG A 1 81 ? -3.966 -5.624 7.030 1.00 90.62 81 ARG A N 1
ATOM 676 C CA . ARG A 1 81 ? -5.391 -5.436 7.319 1.00 90.62 81 ARG A CA 1
ATOM 677 C C . ARG A 1 81 ? -6.040 -6.711 7.869 1.00 90.62 81 ARG A C 1
ATOM 679 O O . ARG A 1 81 ? -6.764 -6.645 8.858 1.00 90.62 81 ARG A O 1
ATOM 686 N N . ILE A 1 82 ? -5.821 -7.864 7.229 1.00 90.00 82 ILE A N 1
ATOM 687 C CA . ILE A 1 82 ? -6.396 -9.149 7.672 1.00 90.00 82 ILE A CA 1
ATOM 688 C C . ILE A 1 82 ? -5.884 -9.523 9.064 1.00 90.00 82 ILE A C 1
ATOM 690 O O . ILE A 1 82 ? -6.665 -9.959 9.904 1.00 90.00 82 ILE A O 1
ATOM 694 N N . ALA A 1 83 ? -4.592 -9.347 9.318 1.00 87.00 83 ALA A N 1
ATOM 695 C CA . ALA A 1 83 ? -4.006 -9.672 10.608 1.00 87.00 83 ALA A CA 1
ATOM 696 C C . ALA A 1 83 ? -4.526 -8.759 11.729 1.00 87.00 83 ALA A C 1
ATOM 698 O O . ALA A 1 83 ? -4.854 -9.249 12.808 1.00 87.00 83 ALA A O 1
ATOM 699 N N . GLU A 1 84 ? -4.700 -7.460 11.469 1.00 85.62 84 GLU A N 1
ATOM 700 C CA . GLU A 1 84 ? -5.337 -6.554 12.432 1.00 85.62 84 GLU A CA 1
ATOM 701 C C . GLU A 1 84 ? -6.779 -6.969 12.754 1.00 85.62 84 GLU A C 1
ATOM 703 O O . GLU A 1 84 ? -7.181 -6.941 13.915 1.00 85.62 84 GLU A O 1
ATOM 708 N N . GLN A 1 85 ? -7.545 -7.436 11.760 1.00 84.81 85 GLN A N 1
ATOM 709 C CA . GLN A 1 85 ? -8.889 -7.988 11.992 1.00 84.81 85 GLN A CA 1
ATOM 710 C C . GLN A 1 85 ? -8.881 -9.245 12.874 1.00 84.81 85 GLN A C 1
ATOM 712 O O . GLN A 1 85 ? -9.890 -9.558 13.501 1.00 84.81 85 GLN A O 1
ATOM 717 N N . GLN A 1 86 ? -7.755 -9.955 12.939 1.00 85.88 86 GLN A N 1
ATOM 718 C CA . GLN A 1 86 ? -7.550 -11.114 13.810 1.00 85.88 86 GLN A CA 1
ATOM 719 C C . GLN A 1 86 ? -6.959 -10.732 15.180 1.00 85.88 86 GLN A C 1
ATOM 721 O O . GLN A 1 86 ? -6.627 -11.614 15.968 1.00 85.88 86 GLN A O 1
ATOM 726 N N . GLY A 1 87 ? -6.835 -9.434 15.484 1.00 79.50 87 GLY A N 1
ATOM 727 C CA . GLY A 1 87 ? -6.328 -8.933 16.764 1.00 79.50 87 GLY A CA 1
ATOM 728 C C . GLY A 1 87 ? -4.807 -8.782 16.834 1.00 79.50 87 GLY A C 1
ATOM 729 O O . GLY A 1 87 ? -4.271 -8.549 17.918 1.00 79.50 87 GLY A O 1
ATOM 730 N N . VAL A 1 88 ? -4.092 -8.893 15.709 1.00 79.19 88 VAL A N 1
ATOM 731 C CA . VAL A 1 88 ? -2.646 -8.640 15.668 1.00 79.19 88 VAL A CA 1
ATOM 732 C C . VAL A 1 88 ? -2.399 -7.134 15.706 1.00 79.19 88 VAL A C 1
ATOM 734 O O . VAL A 1 88 ? -2.788 -6.408 14.795 1.00 79.19 88 VAL A O 1
ATOM 737 N N . SER A 1 89 ? -1.725 -6.662 16.755 1.00 67.69 89 SER A N 1
ATOM 738 C CA . SER A 1 89 ? -1.255 -5.279 16.850 1.00 67.69 89 SER A CA 1
ATOM 739 C C . SER A 1 89 ? 0.203 -5.192 16.409 1.00 67.69 89 SER A C 1
ATOM 741 O O . SER A 1 89 ? 1.065 -5.895 16.938 1.00 67.69 89 SER A O 1
ATOM 743 N N . TYR A 1 90 ? 0.486 -4.320 15.445 1.00 63.16 90 TYR A N 1
ATOM 744 C CA . TYR A 1 90 ? 1.835 -4.101 14.938 1.00 63.16 90 TYR A CA 1
ATOM 745 C C . TYR A 1 90 ? 2.478 -2.898 15.631 1.00 63.16 90 TYR A C 1
ATOM 747 O O . TYR A 1 90 ? 2.277 -1.749 15.237 1.00 63.16 90 TYR A O 1
ATOM 755 N N . ALA A 1 91 ? 3.292 -3.154 16.655 1.00 51.97 91 ALA A N 1
ATOM 756 C CA . ALA A 1 91 ? 4.196 -2.147 17.194 1.00 51.97 91 ALA A CA 1
ATOM 757 C C . ALA 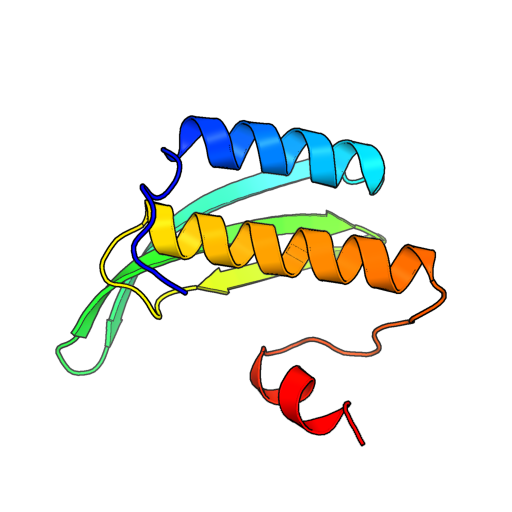A 1 91 ? 5.458 -2.080 16.316 1.00 51.97 91 ALA A C 1
ATOM 759 O O . ALA A 1 91 ? 6.358 -2.900 16.459 1.00 51.97 91 ALA A O 1
ATOM 760 N N . GLY A 1 92 ? 5.524 -1.097 15.411 1.00 48.12 92 GLY A N 1
ATOM 761 C CA . GLY A 1 92 ? 6.804 -0.658 14.844 1.00 48.12 92 GLY A CA 1
ATOM 762 C C . GLY A 1 92 ? 7.243 -1.242 13.501 1.00 48.12 92 GLY A C 1
ATOM 763 O O . GLY A 1 92 ? 8.440 -1.351 13.302 1.00 48.12 92 GLY A O 1
ATOM 764 N N . LEU A 1 93 ? 6.347 -1.538 12.551 1.00 48.66 93 LEU A N 1
ATOM 765 C CA . LEU A 1 93 ? 6.753 -1.904 11.181 1.00 48.66 93 LEU A CA 1
ATOM 766 C C . LEU A 1 93 ? 7.434 -0.728 10.450 1.00 48.66 93 LEU A C 1
ATOM 768 O O . LEU A 1 93 ? 6.813 -0.020 9.662 1.00 48.66 93 LEU A O 1
ATOM 772 N N . ALA A 1 94 ? 8.723 -0.523 10.715 1.00 43.94 94 ALA A N 1
ATOM 773 C CA . ALA A 1 94 ? 9.567 0.452 10.028 1.00 43.94 94 ALA A CA 1
ATOM 774 C C . ALA A 1 94 ? 10.258 -0.155 8.790 1.00 43.94 94 ALA A C 1
ATOM 776 O O . ALA A 1 94 ? 10.778 0.578 7.951 1.00 43.94 94 ALA A O 1
ATOM 777 N N . SER A 1 95 ? 10.276 -1.489 8.656 1.00 42.12 95 SER A N 1
ATOM 778 C CA . SER A 1 95 ? 10.896 -2.200 7.533 1.00 42.12 95 SER A CA 1
ATOM 779 C C . SER A 1 95 ? 10.429 -3.660 7.431 1.00 42.12 95 SER A C 1
ATOM 781 O O . SER A 1 95 ? 10.263 -4.351 8.435 1.00 42.12 95 SER A O 1
ATOM 783 N N . THR A 1 96 ? 10.300 -4.181 6.203 1.00 47.16 96 THR A N 1
ATOM 784 C CA . THR A 1 96 ? 9.987 -5.595 5.898 1.00 47.16 96 THR A CA 1
ATOM 785 C C . THR A 1 96 ? 10.971 -6.613 6.488 1.00 47.16 96 THR A C 1
ATOM 787 O O . THR A 1 96 ? 10.658 -7.802 6.517 1.00 47.16 96 THR A O 1
ATOM 790 N N . THR A 1 97 ? 12.139 -6.188 6.979 1.00 47.34 97 THR A N 1
ATOM 791 C CA . THR A 1 97 ? 13.107 -7.081 7.639 1.00 47.34 97 THR A CA 1
ATOM 792 C C . THR A 1 97 ? 12.585 -7.631 8.975 1.00 47.34 97 THR A C 1
ATOM 794 O O . THR A 1 97 ? 13.016 -8.696 9.412 1.00 47.34 97 THR A O 1
ATOM 797 N N . GLU A 1 98 ? 11.630 -6.958 9.619 1.00 40.06 98 GLU A N 1
ATOM 798 C CA . GLU A 1 98 ? 11.128 -7.355 10.943 1.00 40.06 98 GLU A CA 1
ATOM 799 C C . GLU A 1 98 ? 10.032 -8.430 10.883 1.00 40.06 98 GLU A C 1
ATOM 801 O O . GLU A 1 98 ? 9.907 -9.234 11.806 1.00 40.06 98 GLU A O 1
ATOM 806 N N . LEU A 1 99 ? 9.318 -8.546 9.756 1.00 43.50 99 LEU A N 1
ATOM 807 C CA . LEU A 1 99 ? 8.299 -9.585 9.534 1.00 43.50 99 LEU A CA 1
ATOM 808 C C . LEU A 1 99 ? 8.872 -11.012 9.565 1.00 43.50 99 LEU A C 1
ATOM 810 O O . LEU A 1 99 ? 8.169 -11.942 9.944 1.00 43.50 99 LEU A O 1
ATOM 814 N N . VAL A 1 100 ? 10.150 -11.193 9.215 1.00 44.53 100 VAL A N 1
ATOM 815 C CA . VAL A 1 100 ? 10.814 -12.511 9.235 1.00 44.53 100 VAL A CA 1
ATOM 816 C C . VAL A 1 100 ? 11.165 -12.955 10.662 1.00 44.53 100 VAL A C 1
ATOM 818 O O . VAL A 1 100 ? 11.303 -14.146 10.907 1.00 44.53 100 VAL A O 1
ATOM 821 N N . ARG A 1 101 ? 11.275 -12.027 11.624 1.00 37.78 101 ARG A N 1
ATOM 822 C CA . ARG A 1 101 ? 11.638 -12.345 13.019 1.00 37.78 101 ARG A CA 1
ATOM 823 C C . ARG A 1 101 ? 10.444 -12.566 13.946 1.00 37.78 101 ARG A C 1
ATOM 825 O O . ARG A 1 101 ? 10.628 -13.102 15.030 1.00 37.78 101 ARG A O 1
ATOM 832 N N . ALA A 1 102 ? 9.245 -12.155 13.539 1.00 37.88 102 ALA A N 1
ATOM 833 C CA . ALA A 1 102 ? 8.035 -12.265 14.354 1.00 37.88 102 ALA A CA 1
ATOM 834 C C . ALA A 1 102 ? 7.259 -13.581 14.149 1.00 37.88 102 ALA A C 1
ATOM 836 O O . ALA A 1 102 ? 6.168 -13.734 14.694 1.00 37.88 102 ALA A O 1
ATOM 837 N N . THR A 1 103 ? 7.796 -14.524 13.369 1.00 33.84 103 THR A N 1
ATOM 838 C CA . THR A 1 103 ? 7.219 -15.869 13.234 1.00 33.84 103 THR A CA 1
ATOM 839 C C . THR A 1 103 ? 8.093 -16.833 14.046 1.00 33.84 103 THR A C 1
ATOM 841 O O . THR A 1 103 ? 9.299 -16.840 13.792 1.00 33.84 103 THR A O 1
ATOM 844 N N . PRO A 1 104 ? 7.550 -17.562 15.041 1.00 41.91 104 PRO A N 1
ATOM 845 C CA . PRO A 1 104 ? 8.307 -18.567 15.787 1.00 41.91 104 PRO A CA 1
ATOM 846 C C . PRO A 1 104 ? 8.759 -19.736 14.903 1.00 41.91 104 PRO A C 1
ATOM 848 O O . PRO A 1 104 ? 8.083 -20.010 13.882 1.00 41.91 104 PRO A O 1
#

Nearest PDB structures (foldseek):
  8igd-assembly1_A  TM=5.454E-01  e=2.054E-02  Arabidopsis thaliana
  1whq-assembly1_A  TM=4.498E-01  e=2.033E-01  Mus musculus
  3vyy-assembly2_B  TM=3.550E-01  e=8.994E-01  Homo sapiens
  7qcd-assembly1_A  TM=3.614E-01  e=9.569E-01  Saccharomyces cerevisiae S288C
  6rkw-assembly1_B  TM=3.619E-01  e=2.424E+00  Escherichia coli K-12

pLDDT: mean 80.71, std 18.6, range [33.84, 96.94]

Sequence (104 aa):
MPIGKVPPIDRTLADLRDCFRKWEIELFETIPKEKVDRGYRGAGMIVNYFRAGKWQHIECYSFPRKEVNLRQCFLLLDRLRIAEQQGVSYAGLASTTELVRATP

Organism: NCBI:txid412755

Mean predicted aligned error: 8.42 Å

Foldseek 3Di:
DPPDPQDPPVVLVVLQVVLCVLVVWDDKDKDWDFDDDPNDTAIKIKIWTDDPNDIDIDMARPDRDHSVRSNVSSVVSSVVSVVVVVVDDDDDPPDPVVVVVPDD